Protein AF-A0A6J5UD73-F1 (afdb_monomer_lite)

Organism: Prunus armeniaca (NCBI:txid36596)

Structure (mmCIF, N/CA/C/O backbone):
data_AF-A0A6J5UD73-F1
#
_entry.id   AF-A0A6J5UD73-F1
#
loop_
_atom_site.group_PDB
_atom_site.id
_atom_site.type_symbol
_atom_site.label_atom_id
_atom_site.label_alt_id
_atom_site.label_comp_id
_atom_site.label_asym_id
_atom_site.label_entity_id
_atom_site.label_seq_id
_atom_site.pdbx_PDB_ins_code
_atom_site.Cartn_x
_atom_site.Cartn_y
_atom_site.Cartn_z
_atom_site.occupancy
_atom_site.B_iso_or_equiv
_atom_site.auth_seq_id
_atom_site.auth_comp_id
_atom_site.auth_asym_id
_atom_site.auth_atom_id
_atom_site.pdbx_PDB_model_num
ATOM 1 N N . MET A 1 1 ? -9.916 34.063 57.000 1.00 58.97 1 MET A N 1
ATOM 2 C CA . MET A 1 1 ? -10.798 34.407 55.860 1.00 58.97 1 MET A CA 1
ATOM 3 C C . MET A 1 1 ? -10.014 34.479 54.547 1.00 58.97 1 MET A C 1
ATOM 5 O O . MET A 1 1 ? -10.294 33.668 53.678 1.00 58.97 1 MET A O 1
ATOM 9 N N . ALA A 1 2 ? -8.988 35.335 54.419 1.00 66.56 2 ALA A N 1
ATOM 10 C CA . ALA A 1 2 ? -8.199 35.492 53.180 1.00 66.56 2 ALA A CA 1
ATOM 11 C C . ALA A 1 2 ? -7.538 34.197 52.655 1.00 66.56 2 ALA A C 1
ATOM 13 O O . ALA A 1 2 ? -7.578 33.938 51.458 1.00 66.56 2 ALA A O 1
ATOM 14 N N . ASN A 1 3 ? -7.020 33.343 53.547 1.00 75.56 3 ASN A N 1
ATOM 15 C CA . ASN A 1 3 ? -6.332 32.107 53.146 1.00 75.56 3 ASN A CA 1
ATOM 16 C C . ASN A 1 3 ? -7.264 31.055 52.525 1.00 75.56 3 ASN A C 1
ATOM 18 O O . ASN A 1 3 ? -6.864 30.328 51.627 1.00 75.56 3 ASN A O 1
ATOM 22 N N . ILE A 1 4 ? -8.517 30.966 52.978 1.00 85.62 4 ILE A N 1
ATOM 23 C CA . ILE A 1 4 ? -9.471 29.984 52.433 1.00 85.62 4 ILE A CA 1
ATOM 24 C C . ILE A 1 4 ? -9.872 30.387 51.013 1.00 85.62 4 ILE A C 1
ATOM 26 O O . ILE A 1 4 ? -9.942 29.541 50.127 1.00 85.62 4 ILE A O 1
ATOM 30 N N . VAL A 1 5 ? -10.068 31.689 50.785 1.00 85.62 5 VAL A N 1
ATOM 31 C CA . VAL A 1 5 ? -10.406 32.235 49.467 1.00 85.62 5 VAL A CA 1
ATOM 32 C C . VAL A 1 5 ? -9.258 32.022 48.477 1.00 85.62 5 VAL A C 1
ATOM 34 O O . VAL A 1 5 ? -9.502 31.610 47.346 1.00 85.62 5 VAL A O 1
ATOM 37 N N . THR A 1 6 ? -8.003 32.220 48.894 1.00 84.38 6 THR A N 1
ATOM 38 C CA . THR A 1 6 ? -6.843 31.973 48.024 1.00 84.38 6 THR A CA 1
ATOM 39 C C . THR A 1 6 ? -6.657 30.491 47.700 1.00 84.38 6 THR A C 1
ATOM 41 O O . THR A 1 6 ? -6.419 30.167 46.538 1.00 84.38 6 THR A O 1
ATOM 44 N N . PHE A 1 7 ? -6.836 29.582 48.666 1.00 86.25 7 PHE A N 1
ATOM 45 C CA . PHE A 1 7 ? -6.801 28.137 48.401 1.00 86.25 7 PHE A CA 1
ATOM 46 C C . PHE A 1 7 ? -7.908 27.693 47.437 1.00 86.25 7 PHE A C 1
ATOM 48 O O . PHE A 1 7 ? -7.639 26.910 46.526 1.00 86.25 7 PHE A O 1
ATOM 55 N N . LEU A 1 8 ? -9.127 28.226 47.584 1.00 88.56 8 LEU A N 1
ATOM 56 C CA . LEU A 1 8 ? -10.233 27.917 46.675 1.00 88.56 8 LEU A CA 1
ATOM 57 C C . LEU A 1 8 ? -9.943 28.416 45.252 1.00 88.56 8 LEU A C 1
ATOM 59 O O . LEU A 1 8 ? -10.136 27.675 44.291 1.00 88.56 8 LEU A O 1
ATOM 63 N N . CYS A 1 9 ? -9.419 29.638 45.113 1.00 89.12 9 CYS A N 1
ATOM 64 C CA . CYS A 1 9 ? -9.028 30.195 43.817 1.00 89.12 9 CYS A CA 1
ATOM 65 C C . CYS A 1 9 ? -7.927 29.372 43.141 1.00 89.12 9 CYS A C 1
ATOM 67 O O . CYS A 1 9 ? -8.023 29.099 41.947 1.00 89.12 9 CYS A O 1
ATOM 69 N N . LEU A 1 10 ? -6.907 28.937 43.885 1.00 87.81 10 LEU A N 1
ATOM 70 C CA . LEU A 1 10 ? -5.831 28.101 43.344 1.00 87.81 10 LEU A CA 1
ATOM 71 C C . LEU A 1 10 ? -6.333 26.714 42.924 1.00 87.81 10 LEU A C 1
ATOM 73 O O . LEU A 1 10 ? -5.883 26.193 41.908 1.00 87.81 10 LEU A O 1
ATOM 77 N N . TYR A 1 11 ? -7.289 26.137 43.657 1.00 88.88 11 TYR A N 1
ATOM 78 C CA . TYR A 1 11 ? -7.919 24.863 43.305 1.00 88.88 11 TYR A CA 1
ATOM 79 C C . TYR A 1 11 ? -8.808 24.972 42.055 1.00 88.88 11 TYR A C 1
ATOM 81 O O . TYR A 1 11 ? -8.777 24.110 41.176 1.00 88.88 11 TYR A O 1
ATOM 89 N N . ILE A 1 12 ? -9.577 26.057 41.927 1.00 86.50 12 ILE A N 1
ATOM 90 C CA . ILE A 1 12 ? -10.379 26.331 40.724 1.00 86.50 12 ILE A CA 1
ATOM 91 C C . ILE A 1 12 ? -9.458 26.597 39.523 1.00 86.50 12 ILE A C 1
ATOM 93 O O . ILE A 1 12 ? -9.699 26.092 38.428 1.00 86.50 12 ILE A O 1
ATOM 97 N N . LEU A 1 13 ? -8.356 27.325 39.715 1.00 83.44 13 LEU A N 1
ATOM 98 C CA . LEU A 1 13 ? -7.381 27.575 38.654 1.00 83.44 13 LEU A CA 1
ATOM 99 C C . LEU A 1 13 ? -6.655 26.288 38.227 1.00 83.44 13 LEU A C 1
ATOM 101 O O . LEU A 1 13 ? -6.512 26.033 37.037 1.00 83.44 13 LEU A O 1
ATOM 105 N N . SER A 1 14 ? -6.234 25.438 39.168 1.00 81.81 14 SER A N 1
ATOM 106 C CA . SER A 1 14 ? -5.565 24.174 38.833 1.00 81.81 14 SER A CA 1
ATOM 107 C C . SER A 1 14 ? -6.510 23.184 38.151 1.00 81.81 14 SER A C 1
ATOM 109 O O . SER A 1 14 ? -6.127 22.560 37.164 1.00 81.81 14 SER A O 1
ATOM 111 N N . SER A 1 15 ? -7.761 23.083 38.610 1.00 78.81 15 SER A N 1
ATOM 112 C CA . SER A 1 15 ? -8.773 22.234 37.974 1.00 78.81 15 SER A CA 1
ATOM 113 C C . SER A 1 15 ? -9.125 22.723 36.567 1.00 78.81 15 SER A C 1
ATOM 115 O O . SER A 1 15 ? -9.125 21.925 35.635 1.00 78.81 15 SER A O 1
ATOM 117 N N . THR A 1 16 ? -9.316 24.028 36.355 1.00 74.06 16 THR A N 1
ATOM 118 C CA . THR A 1 16 ? -9.560 24.583 35.008 1.00 74.06 16 THR A CA 1
ATOM 119 C C . THR A 1 16 ? -8.365 24.417 34.062 1.00 74.06 16 THR A C 1
ATOM 121 O O . THR A 1 16 ? -8.568 24.131 32.882 1.00 74.06 16 THR A O 1
ATOM 124 N N . LEU A 1 17 ? -7.124 24.497 34.560 1.00 71.12 17 LEU A N 1
ATOM 125 C CA . LEU A 1 17 ? -5.910 24.196 33.784 1.00 71.12 17 LEU A CA 1
ATOM 126 C C . LEU A 1 17 ? -5.753 22.698 33.454 1.00 71.12 17 LEU A C 1
ATOM 128 O O . LEU A 1 17 ? -5.114 22.355 32.460 1.00 71.12 17 LEU A O 1
ATOM 132 N N . LEU A 1 18 ? -6.332 21.800 34.258 1.00 64.19 18 LEU A N 1
ATOM 133 C CA . LEU A 1 18 ? -6.379 20.359 33.975 1.00 64.19 18 LEU A CA 1
ATOM 134 C C . LEU A 1 18 ? -7.491 20.003 32.971 1.00 64.19 18 LEU A C 1
ATOM 136 O O . LEU A 1 18 ? -7.307 19.100 32.156 1.00 64.19 18 LEU A O 1
ATOM 140 N N . LEU A 1 19 ? -8.612 20.734 32.982 1.00 60.12 19 LEU A N 1
ATOM 141 C CA . LEU A 1 19 ? -9.729 20.567 32.041 1.00 60.12 19 LEU A CA 1
ATOM 142 C C . LEU A 1 19 ? -9.468 21.169 30.647 1.00 60.12 19 LEU A C 1
ATOM 144 O O . LEU A 1 19 ? -10.093 20.745 29.678 1.00 60.12 19 LEU A O 1
ATOM 148 N N . SER A 1 20 ? -8.535 22.116 30.503 1.00 56.47 20 SER A N 1
ATOM 149 C CA . SER A 1 20 ? -8.236 22.777 29.221 1.00 56.47 20 SER A CA 1
ATOM 150 C C . SER A 1 20 ? -7.402 21.942 28.241 1.00 56.47 20 SER A C 1
ATOM 152 O O . SER A 1 20 ? -7.105 22.400 27.138 1.00 56.47 20 SER A O 1
ATOM 154 N N . ARG A 1 21 ? -7.095 20.677 28.556 1.00 54.19 21 ARG A N 1
ATOM 155 C CA . ARG A 1 21 ? -6.569 19.717 27.570 1.00 54.19 21 ARG A CA 1
ATOM 156 C C . ARG A 1 21 ? -7.681 19.076 26.741 1.00 54.19 21 ARG A C 1
ATOM 158 O O . ARG A 1 21 ? -7.684 17.869 26.520 1.00 54.19 21 ARG A O 1
ATOM 165 N N . ILE A 1 22 ? -8.598 19.888 26.222 1.00 57.94 22 ILE A N 1
ATOM 166 C CA . ILE A 1 22 ? -9.359 19.488 25.043 1.00 57.94 22 ILE A CA 1
ATOM 167 C C . ILE A 1 22 ? -8.372 19.630 23.891 1.00 57.94 22 ILE A C 1
ATOM 169 O O . ILE A 1 22 ? -8.164 20.716 23.353 1.00 57.94 22 ILE A O 1
ATOM 173 N N . THR A 1 23 ? -7.691 18.538 23.548 1.00 59.28 23 THR A N 1
ATOM 174 C CA . THR A 1 23 ? -7.099 18.456 22.218 1.00 59.28 23 THR A CA 1
ATOM 175 C C . THR A 1 23 ? -8.258 18.681 21.258 1.00 59.28 23 THR A C 1
ATOM 177 O O . THR A 1 23 ? -9.198 17.890 21.215 1.00 59.28 23 THR A O 1
ATOM 180 N N . MET A 1 24 ? -8.250 19.803 20.536 1.00 56.00 24 MET A N 1
ATOM 181 C CA . MET A 1 24 ? -9.040 19.894 19.319 1.00 56.00 24 MET A CA 1
ATOM 182 C C . MET A 1 24 ? -8.474 18.811 18.412 1.00 56.00 24 MET A C 1
ATOM 184 O O . MET A 1 24 ? -7.485 19.021 17.711 1.00 56.00 24 MET A O 1
ATOM 188 N N . ALA A 1 25 ? -9.043 17.612 18.496 1.00 61.44 25 ALA A N 1
ATOM 189 C CA . ALA A 1 25 ? -8.897 16.628 17.457 1.00 61.44 25 ALA A CA 1
ATOM 190 C C . ALA A 1 25 ? -9.492 17.302 16.225 1.00 61.44 25 ALA A C 1
ATOM 192 O O . ALA A 1 25 ? -10.710 17.379 16.072 1.00 61.44 25 ALA A O 1
ATOM 193 N N . ASN A 1 26 ? -8.630 17.888 15.393 1.00 61.50 26 ASN A N 1
ATOM 194 C CA . ASN A 1 26 ? -9.027 18.253 14.049 1.00 61.50 26 ASN A CA 1
ATOM 195 C C . ASN A 1 26 ? -9.670 16.988 13.467 1.00 61.50 26 ASN A C 1
ATOM 197 O O . ASN A 1 26 ? -9.000 15.953 13.456 1.00 61.50 26 ASN A O 1
ATOM 201 N N . PRO A 1 27 ? -10.926 17.019 12.991 1.00 69.25 27 PRO A N 1
ATOM 202 C CA . PRO A 1 27 ? -11.600 15.841 12.436 1.00 69.25 27 PRO A CA 1
ATOM 203 C C . PRO A 1 27 ? -10.996 15.403 11.087 1.00 69.25 27 PRO A C 1
ATOM 205 O O . PRO A 1 27 ? -11.640 14.726 10.291 1.00 69.25 27 PRO A O 1
ATOM 208 N N . GLY A 1 28 ? -9.767 15.836 10.798 1.00 80.31 28 GLY A N 1
ATOM 209 C CA . GLY A 1 28 ? -9.036 15.530 9.590 1.00 80.31 28 GLY A CA 1
ATOM 210 C C . GLY A 1 28 ? -8.504 14.104 9.596 1.00 80.31 28 GLY A C 1
ATOM 211 O O . GLY A 1 28 ? -8.246 13.494 10.634 1.00 80.31 28 GLY A O 1
ATOM 212 N N . LEU A 1 29 ? -8.304 13.585 8.393 1.00 84.56 29 LEU A N 1
ATOM 213 C CA . LEU A 1 29 ? -7.680 12.294 8.180 1.00 84.56 29 LEU A CA 1
ATOM 214 C C . LEU A 1 29 ? -6.179 12.398 8.475 1.00 84.56 29 LEU A C 1
ATOM 216 O O . LEU A 1 29 ? -5.462 13.144 7.814 1.00 84.56 29 LEU A O 1
ATOM 220 N N . SER A 1 30 ? -5.708 11.629 9.455 1.00 90.00 30 SER A N 1
ATOM 221 C CA . SER A 1 30 ? -4.281 11.428 9.722 1.00 90.00 30 SER A CA 1
ATOM 222 C C . SER A 1 30 ? -3.915 9.992 9.379 1.00 90.00 30 SER A C 1
ATOM 224 O O . SER A 1 30 ? -4.564 9.059 9.847 1.00 90.00 30 SER A O 1
ATOM 226 N N . ILE A 1 31 ? -2.887 9.814 8.553 1.00 90.81 31 ILE A N 1
ATOM 227 C CA . ILE A 1 31 ? -2.406 8.502 8.114 1.00 90.81 31 ILE A CA 1
ATOM 228 C C . ILE A 1 31 ? -0.955 8.357 8.556 1.00 90.81 31 ILE A C 1
ATOM 230 O O . ILE A 1 31 ? -0.135 9.243 8.320 1.00 90.81 31 ILE A O 1
ATOM 234 N N . GLN A 1 32 ? -0.636 7.232 9.192 1.00 93.69 32 GLN A N 1
ATOM 235 C CA . GLN A 1 32 ? 0.736 6.906 9.551 1.00 93.69 32 GLN A CA 1
ATOM 236 C C . GLN A 1 32 ? 1.514 6.467 8.308 1.00 93.69 32 GLN A C 1
ATOM 238 O O . GLN A 1 32 ? 1.111 5.536 7.610 1.00 93.69 32 GLN A O 1
ATOM 243 N N . LEU A 1 33 ? 2.658 7.109 8.072 1.00 94.38 33 LEU A N 1
ATOM 244 C CA . LEU A 1 33 ? 3.642 6.646 7.101 1.00 94.38 33 LEU A CA 1
ATOM 245 C C . LEU A 1 33 ? 4.514 5.567 7.747 1.00 94.38 33 LEU A C 1
ATOM 247 O O . LEU A 1 33 ? 5.181 5.810 8.753 1.00 94.38 33 LEU A O 1
ATOM 251 N N . ILE A 1 34 ? 4.508 4.376 7.161 1.00 95.19 34 ILE A N 1
ATOM 252 C CA . ILE A 1 34 ? 5.250 3.205 7.624 1.00 95.19 34 ILE A CA 1
ATOM 253 C C . ILE A 1 34 ? 6.453 3.029 6.707 1.00 95.19 34 ILE A C 1
ATOM 255 O O . ILE A 1 34 ? 6.304 2.759 5.515 1.00 95.19 34 ILE A O 1
ATOM 259 N N . HIS A 1 35 ? 7.654 3.187 7.257 1.00 92.94 35 HIS A N 1
ATOM 260 C CA . HIS A 1 35 ? 8.884 2.958 6.505 1.00 92.94 35 HIS A CA 1
ATOM 261 C C . HIS A 1 35 ? 9.013 1.469 6.130 1.00 92.94 35 HIS A C 1
ATOM 263 O O . HIS A 1 35 ? 8.709 0.599 6.945 1.00 92.94 35 HIS A O 1
ATOM 269 N N . CYS A 1 36 ? 9.495 1.150 4.927 1.00 89.44 36 CYS A N 1
ATOM 270 C CA . CYS A 1 36 ? 9.576 -0.229 4.419 1.00 89.44 36 CYS A CA 1
ATOM 271 C C . CYS A 1 36 ? 10.484 -1.156 5.255 1.00 89.44 36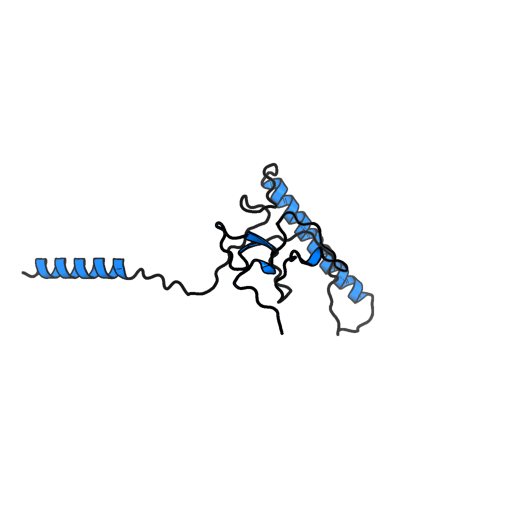 CYS A C 1
ATOM 273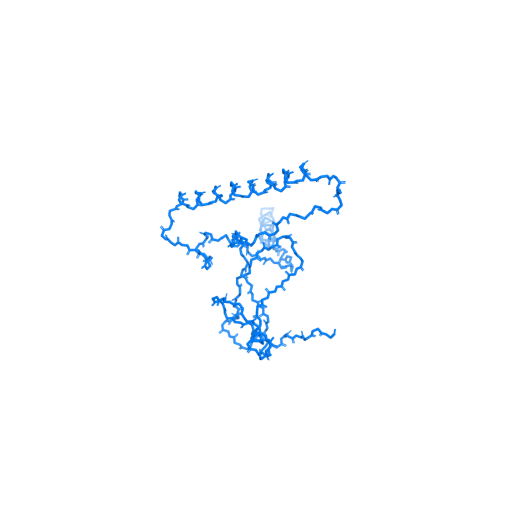 O O . CYS A 1 36 ? 10.281 -2.367 5.293 1.00 89.44 36 CYS A O 1
ATOM 275 N N . ASP A 1 37 ? 11.461 -0.580 5.960 1.00 90.75 37 ASP A N 1
ATOM 276 C CA . ASP A 1 37 ? 12.330 -1.283 6.913 1.00 90.75 37 ASP A CA 1
ATOM 277 C C . ASP A 1 37 ? 11.803 -1.304 8.362 1.00 90.75 37 ASP A C 1
ATOM 279 O O . ASP A 1 37 ? 12.502 -1.810 9.240 1.00 90.75 37 ASP A O 1
ATOM 283 N N . SER A 1 38 ? 10.605 -0.780 8.633 1.00 92.88 38 SER A N 1
ATOM 284 C CA . SER A 1 38 ? 9.982 -0.816 9.965 1.00 92.88 38 SER A CA 1
ATOM 285 C C . SER A 1 38 ? 9.369 -2.190 10.260 1.00 92.88 38 SER A C 1
ATOM 287 O O . SER A 1 38 ? 8.833 -2.789 9.327 1.00 92.88 38 SER A O 1
ATOM 289 N N . PRO A 1 39 ? 9.378 -2.693 11.511 1.00 93.94 39 PRO A N 1
ATOM 290 C CA . PRO A 1 39 ? 8.734 -3.963 11.879 1.00 93.94 39 PRO A CA 1
ATOM 291 C C . PRO A 1 39 ? 7.249 -4.073 11.497 1.00 93.94 39 PRO A C 1
ATOM 293 O O . PRO A 1 39 ? 6.755 -5.168 11.250 1.00 93.94 39 PRO A O 1
ATOM 296 N N . GLU A 1 40 ? 6.544 -2.946 11.420 1.00 93.19 40 GLU A N 1
ATOM 297 C CA . GLU A 1 40 ? 5.134 -2.846 11.035 1.00 93.19 40 GLU A CA 1
ATOM 298 C C . GLU A 1 40 ? 4.916 -2.988 9.518 1.00 93.19 40 GLU A C 1
ATOM 300 O O . GLU A 1 40 ? 3.784 -3.150 9.064 1.00 93.19 40 GLU A O 1
ATOM 305 N N . SER A 1 41 ? 5.980 -2.920 8.711 1.00 91.06 41 SER A N 1
ATOM 306 C CA . SER A 1 41 ? 5.888 -3.051 7.258 1.00 91.06 41 SER A CA 1
ATOM 307 C C . SER A 1 41 ? 5.774 -4.518 6.828 1.00 91.06 41 SER A C 1
ATOM 309 O O . SER A 1 41 ? 6.561 -5.357 7.276 1.00 91.06 41 SER A O 1
ATOM 311 N N . PRO A 1 42 ? 4.918 -4.852 5.841 1.00 89.00 42 PRO A N 1
ATOM 312 C CA . PRO A 1 42 ? 4.907 -6.184 5.228 1.00 89.00 42 PRO A CA 1
ATOM 313 C C . PRO A 1 42 ? 6.189 -6.498 4.431 1.00 89.00 42 PRO A C 1
ATOM 315 O O . PRO A 1 42 ? 6.368 -7.630 3.966 1.00 89.00 42 PRO A O 1
ATOM 318 N N . LEU A 1 43 ? 7.061 -5.503 4.232 1.00 88.19 43 LEU A N 1
ATOM 319 C CA . LEU A 1 43 ? 8.353 -5.621 3.556 1.00 88.19 43 LEU A CA 1
ATOM 320 C C . LEU A 1 43 ? 9.525 -5.788 4.536 1.00 88.19 43 LEU A C 1
ATOM 322 O O . LEU A 1 43 ? 10.666 -5.947 4.090 1.00 88.19 43 LEU A O 1
ATOM 326 N N . TYR A 1 44 ? 9.254 -5.794 5.846 1.00 91.25 44 TYR A N 1
ATOM 327 C CA . TYR A 1 44 ? 10.272 -5.923 6.878 1.00 91.25 44 TYR A CA 1
ATOM 328 C C . TYR A 1 44 ? 11.066 -7.225 6.743 1.00 91.25 44 TYR A C 1
ATOM 330 O O . TYR A 1 44 ? 10.509 -8.321 6.676 1.00 91.25 44 TYR A O 1
ATOM 338 N N . GLN A 1 45 ? 12.394 -7.109 6.749 1.00 91.81 45 GLN A N 1
ATOM 339 C CA . GLN A 1 45 ? 13.301 -8.255 6.716 1.00 91.81 45 GLN A CA 1
ATOM 340 C C . GLN A 1 45 ? 14.053 -8.368 8.046 1.00 91.81 45 GLN A C 1
ATOM 342 O O . GLN A 1 45 ? 15.067 -7.691 8.210 1.00 91.81 45 GLN A O 1
ATOM 347 N N . PRO A 1 46 ? 13.613 -9.214 8.996 1.00 94.00 46 PRO A N 1
ATOM 348 C CA . PRO A 1 46 ? 14.200 -9.272 10.341 1.00 94.00 46 PRO A CA 1
ATOM 349 C C . PRO A 1 46 ? 15.684 -9.662 10.341 1.00 94.00 46 PRO A C 1
ATOM 351 O O . PRO A 1 46 ? 16.428 -9.264 11.228 1.00 94.00 46 PRO A O 1
ATOM 354 N N . ASN A 1 47 ? 16.136 -10.379 9.309 1.00 95.56 47 ASN A N 1
ATOM 355 C CA . ASN A 1 47 ? 17.515 -10.853 9.188 1.00 95.56 47 ASN A CA 1
ATOM 356 C C . ASN A 1 47 ? 18.520 -9.750 8.793 1.00 95.56 47 ASN A C 1
ATOM 358 O O . ASN A 1 47 ? 19.724 -10.004 8.760 1.00 95.56 47 ASN A O 1
ATOM 362 N N . LEU A 1 48 ? 18.059 -8.540 8.452 1.00 93.12 48 LEU A N 1
ATOM 363 C CA . LEU A 1 48 ? 18.939 -7.438 8.063 1.00 93.12 48 LEU A CA 1
ATOM 364 C C . LEU A 1 48 ? 19.361 -6.593 9.265 1.00 93.12 48 LEU A C 1
ATOM 366 O O . LEU A 1 48 ? 18.525 -6.008 9.960 1.00 93.12 48 LEU A O 1
ATOM 370 N N . THR A 1 49 ? 20.677 -6.451 9.429 1.00 95.12 49 THR A N 1
ATOM 371 C CA . THR A 1 49 ? 21.281 -5.498 10.365 1.00 95.12 49 THR A CA 1
ATOM 372 C C . THR A 1 49 ? 21.004 -4.058 9.931 1.00 95.12 49 THR A C 1
ATOM 374 O O . THR A 1 49 ? 20.765 -3.779 8.752 1.00 95.12 49 THR A O 1
ATOM 377 N N . GLN A 1 50 ? 21.103 -3.115 10.870 1.00 93.19 50 GLN A N 1
ATOM 378 C CA . GLN A 1 50 ? 20.950 -1.693 10.556 1.00 93.19 50 GLN A CA 1
ATOM 379 C C . GLN A 1 50 ? 21.959 -1.221 9.497 1.00 93.19 50 GLN A C 1
ATOM 381 O O . GLN A 1 50 ? 21.600 -0.457 8.607 1.00 93.19 50 GLN A O 1
ATOM 386 N N . SER A 1 51 ? 23.200 -1.718 9.547 1.00 95.75 51 SER A N 1
ATOM 387 C CA . SER A 1 51 ? 24.233 -1.384 8.558 1.00 95.75 51 SER A CA 1
ATOM 388 C C . SER A 1 51 ? 23.833 -1.818 7.143 1.00 95.75 51 SER A C 1
ATOM 390 O O . SER A 1 51 ? 23.912 -1.020 6.210 1.00 95.75 51 SER A O 1
ATOM 392 N N . HIS A 1 52 ? 23.309 -3.040 6.982 1.00 94.12 52 HIS A N 1
ATOM 393 C CA . HIS A 1 52 ? 22.831 -3.521 5.681 1.00 94.12 52 HIS A CA 1
ATOM 394 C C . HIS A 1 52 ? 21.651 -2.694 5.153 1.00 94.12 52 HIS A C 1
ATOM 396 O O . HIS A 1 52 ? 21.596 -2.394 3.960 1.00 94.12 52 HIS A O 1
ATOM 402 N N . ARG A 1 53 ? 20.729 -2.274 6.030 1.00 90.69 53 ARG A N 1
ATOM 403 C CA . ARG A 1 53 ? 19.605 -1.395 5.657 1.00 90.69 53 ARG A CA 1
ATOM 404 C C . ARG A 1 53 ? 20.095 -0.029 5.188 1.00 90.69 53 ARG A C 1
ATOM 406 O O . ARG A 1 53 ? 19.726 0.418 4.105 1.00 90.69 53 ARG A O 1
ATOM 413 N N . THR A 1 54 ? 21.010 0.587 5.934 1.00 92.06 54 THR A N 1
ATOM 414 C CA . THR A 1 54 ? 21.642 1.853 5.538 1.00 92.06 54 THR A CA 1
ATOM 415 C C . THR A 1 54 ? 22.376 1.717 4.205 1.00 92.06 54 THR A C 1
ATOM 417 O O . THR A 1 54 ? 22.217 2.561 3.326 1.00 92.06 54 THR A O 1
ATOM 420 N N . GLN A 1 55 ? 23.135 0.636 4.003 1.00 92.75 55 GLN A N 1
ATOM 421 C CA . GLN A 1 55 ? 23.836 0.386 2.744 1.00 92.75 55 GLN A CA 1
ATOM 422 C C . GLN A 1 55 ? 22.862 0.272 1.565 1.00 92.75 55 GLN A C 1
ATOM 424 O O . GLN A 1 55 ? 23.109 0.863 0.513 1.00 92.75 55 GLN A O 1
ATOM 429 N N . LYS A 1 56 ? 21.734 -0.427 1.742 1.00 87.81 56 LYS A N 1
ATOM 430 C CA . LYS A 1 56 ? 20.668 -0.514 0.735 1.00 87.81 56 LYS A CA 1
ATOM 431 C C . LYS A 1 56 ? 20.124 0.874 0.375 1.00 87.81 56 LYS A C 1
ATOM 433 O O . LYS A 1 56 ? 20.039 1.189 -0.808 1.00 87.81 56 LYS A O 1
ATOM 438 N N . LEU A 1 57 ? 19.828 1.722 1.363 1.00 87.62 57 LEU A N 1
ATOM 439 C CA . LEU A 1 57 ? 19.356 3.097 1.130 1.00 87.62 57 LEU A CA 1
ATOM 440 C C . LEU A 1 57 ? 20.400 3.962 0.404 1.00 87.62 57 LEU A C 1
ATOM 442 O O . LEU A 1 57 ? 20.055 4.706 -0.513 1.00 87.62 57 LEU A O 1
ATOM 446 N N . VAL A 1 58 ? 21.686 3.827 0.743 1.00 91.00 58 VAL A N 1
ATOM 447 C CA . VAL A 1 58 ? 22.781 4.515 0.034 1.00 91.00 58 VAL A CA 1
ATOM 448 C C . VAL A 1 58 ? 22.849 4.078 -1.430 1.00 91.00 58 VAL A C 1
ATOM 450 O O . VAL A 1 58 ? 23.018 4.917 -2.316 1.00 91.00 58 VAL A O 1
ATOM 453 N N . LEU A 1 59 ? 22.716 2.779 -1.708 1.00 88.25 59 LEU A N 1
ATOM 454 C CA . LEU A 1 59 ? 22.705 2.260 -3.078 1.00 88.25 59 LEU A CA 1
ATOM 455 C C . LEU A 1 59 ? 21.496 2.774 -3.870 1.00 88.25 59 LEU A C 1
ATOM 457 O O . LEU A 1 59 ? 21.665 3.179 -5.020 1.00 88.25 59 LEU A O 1
ATOM 461 N N . LEU A 1 60 ? 20.313 2.827 -3.251 1.00 83.62 60 LEU A N 1
ATOM 462 C CA . LEU A 1 60 ? 19.109 3.409 -3.853 1.00 83.62 60 LEU A CA 1
ATOM 463 C C . LEU A 1 60 ? 19.313 4.889 -4.198 1.00 83.62 60 LEU A C 1
ATOM 465 O O . LEU A 1 60 ? 19.071 5.294 -5.334 1.00 83.62 60 LEU A O 1
ATOM 469 N N . SER A 1 61 ? 19.853 5.676 -3.264 1.00 85.50 61 SER A N 1
ATOM 470 C CA . SER A 1 61 ? 20.156 7.095 -3.484 1.00 85.50 61 SER A CA 1
ATOM 471 C C . SER A 1 61 ? 21.154 7.305 -4.631 1.00 85.50 61 SER A C 1
ATOM 473 O O . SER A 1 61 ? 20.935 8.143 -5.508 1.00 85.50 61 SER A O 1
ATOM 475 N N . LYS A 1 62 ? 22.218 6.491 -4.700 1.00 86.69 62 LYS A N 1
ATOM 476 C CA . LYS A 1 62 ? 23.172 6.516 -5.821 1.00 86.69 62 LYS A CA 1
ATOM 477 C C . LYS A 1 62 ? 22.497 6.182 -7.152 1.00 86.69 62 LYS A C 1
ATOM 479 O O . LYS A 1 62 ? 22.741 6.869 -8.141 1.00 86.69 62 LYS A O 1
ATOM 484 N N . ALA A 1 63 ? 21.641 5.161 -7.181 1.00 83.12 63 ALA A N 1
ATOM 485 C CA . ALA A 1 63 ? 20.907 4.776 -8.383 1.00 83.12 63 ALA A CA 1
ATOM 486 C C . ALA A 1 63 ? 19.957 5.891 -8.857 1.00 83.12 63 ALA A C 1
ATOM 488 O O . ALA A 1 63 ? 19.885 6.156 -10.058 1.00 83.12 63 ALA A O 1
ATOM 489 N N . HIS A 1 64 ? 19.274 6.580 -7.937 1.00 79.38 64 HIS A N 1
ATOM 490 C CA . HIS A 1 64 ? 18.453 7.759 -8.248 1.00 79.38 64 HIS A CA 1
ATOM 491 C C . HIS A 1 64 ? 19.281 8.893 -8.845 1.00 79.38 64 HIS A C 1
ATOM 493 O O . HIS A 1 64 ? 18.930 9.406 -9.907 1.00 79.38 64 HIS A O 1
ATOM 499 N N . ALA A 1 65 ? 20.408 9.238 -8.220 1.00 84.06 65 ALA A N 1
ATOM 500 C CA . ALA A 1 65 ? 21.295 10.285 -8.718 1.00 84.06 65 ALA A CA 1
ATOM 501 C C . ALA A 1 65 ? 21.805 9.973 -10.135 1.00 84.06 65 ALA A C 1
ATOM 503 O O . ALA A 1 65 ? 21.756 10.835 -11.009 1.00 84.06 65 ALA A O 1
ATOM 504 N N . MET A 1 66 ? 22.224 8.729 -10.394 1.00 80.94 66 MET A N 1
ATOM 505 C CA . MET A 1 66 ? 22.688 8.295 -11.719 1.00 80.94 66 MET A CA 1
ATOM 506 C C . MET A 1 66 ? 21.597 8.355 -12.797 1.00 80.94 66 MET A C 1
ATOM 508 O O . MET A 1 66 ? 21.885 8.640 -13.957 1.00 80.94 66 MET A O 1
ATOM 512 N N . ARG A 1 67 ? 20.336 8.079 -12.447 1.00 74.06 67 ARG A N 1
ATOM 513 C CA . ARG A 1 67 ? 19.213 8.204 -13.391 1.00 74.06 67 ARG A CA 1
ATOM 514 C C . ARG A 1 67 ? 18.949 9.654 -13.741 1.00 74.06 67 ARG A C 1
ATOM 516 O O . ARG A 1 67 ? 18.848 9.978 -14.919 1.00 74.06 67 ARG A O 1
ATOM 523 N N . LEU A 1 68 ? 18.916 10.519 -12.731 1.00 74.19 68 LEU A N 1
ATOM 524 C CA . LEU A 1 68 ? 18.729 11.947 -12.939 1.00 74.19 68 LEU A CA 1
ATOM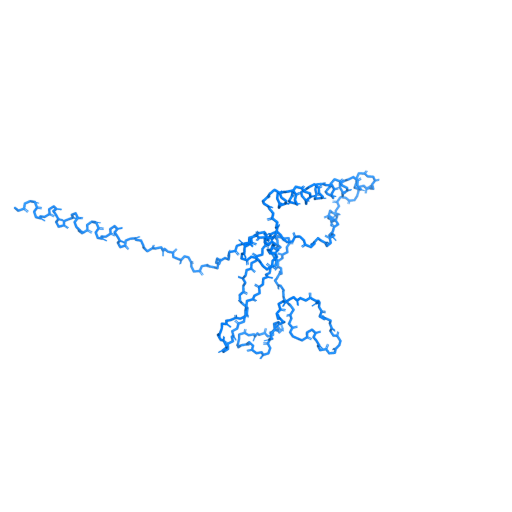 525 C C . LEU A 1 68 ? 19.843 12.523 -13.823 1.00 74.19 68 LEU A C 1
ATOM 527 O O . LEU A 1 68 ? 19.558 13.251 -14.770 1.00 74.19 68 LEU A O 1
ATOM 531 N N . THR A 1 69 ? 21.105 12.160 -13.579 1.00 75.25 69 THR A N 1
ATOM 532 C CA . THR A 1 69 ? 22.220 12.626 -14.419 1.00 75.25 69 THR A CA 1
ATOM 533 C C . THR A 1 69 ? 22.149 12.078 -15.842 1.00 75.25 69 THR A C 1
ATOM 535 O O . THR A 1 69 ? 22.428 12.821 -16.782 1.00 75.25 69 THR A O 1
ATOM 538 N N . LYS A 1 70 ? 21.735 10.819 -16.039 1.00 69.69 70 LYS A N 1
ATOM 539 C CA . LYS A 1 70 ? 21.526 10.242 -17.376 1.00 69.69 70 LYS A CA 1
ATOM 540 C C . LYS A 1 70 ? 20.417 10.959 -18.146 1.00 69.69 70 LYS A C 1
ATOM 542 O O . LYS A 1 70 ? 20.613 11.272 -19.320 1.00 69.69 70 LYS A O 1
ATOM 547 N N . ASP A 1 71 ? 19.290 11.238 -17.499 1.00 64.19 71 ASP A N 1
ATOM 548 C CA . ASP A 1 71 ? 18.171 11.958 -18.112 1.00 64.19 71 ASP A CA 1
ATOM 549 C C . ASP A 1 71 ? 18.589 13.388 -18.503 1.00 64.19 71 ASP A C 1
ATOM 551 O O . ASP A 1 71 ? 18.257 13.863 -19.591 1.00 64.19 71 ASP A O 1
ATOM 555 N N . LEU A 1 72 ? 19.411 14.047 -17.677 1.00 65.00 72 LEU A N 1
ATOM 556 C CA . LEU A 1 72 ? 20.004 15.348 -17.999 1.00 65.00 72 LEU A CA 1
ATOM 557 C C . LEU A 1 72 ? 21.006 15.271 -19.164 1.00 65.00 72 LEU A C 1
ATOM 559 O O . LEU A 1 72 ? 20.976 16.118 -20.057 1.00 65.00 72 LEU A O 1
ATOM 563 N N . HIS A 1 73 ? 21.872 14.256 -19.202 1.00 61.97 73 HIS A N 1
ATOM 564 C CA . HIS A 1 73 ? 22.882 14.109 -20.255 1.00 61.97 73 HIS A CA 1
ATOM 565 C C . HIS A 1 73 ? 22.266 13.739 -21.614 1.00 61.97 73 HIS A C 1
ATOM 567 O O . HIS A 1 73 ? 22.647 14.301 -22.639 1.00 61.97 73 HIS A O 1
ATOM 573 N N . SER A 1 74 ? 21.245 12.872 -21.629 1.00 58.00 74 SER A N 1
ATOM 574 C CA . SER A 1 74 ? 20.473 12.555 -22.841 1.00 58.00 74 SER A CA 1
ATOM 575 C C . SER A 1 74 ? 19.827 13.796 -23.464 1.00 58.00 74 SER A C 1
ATOM 577 O O . SER A 1 74 ? 19.621 13.832 -24.676 1.00 58.00 74 SER A O 1
ATOM 579 N N . LYS A 1 75 ? 19.499 14.804 -22.650 1.00 55.19 75 LYS A N 1
ATOM 580 C CA . LYS A 1 75 ? 18.913 16.075 -23.087 1.00 55.19 75 LYS A CA 1
ATOM 581 C C . LYS A 1 75 ? 19.958 17.059 -23.627 1.00 55.19 75 LYS A C 1
ATOM 583 O O . LYS A 1 75 ? 19.627 17.877 -24.474 1.00 55.19 75 LYS A O 1
ATOM 588 N N . TYR A 1 76 ? 21.207 16.980 -23.162 1.00 56.84 76 TYR A N 1
ATOM 589 C CA . TYR A 1 76 ? 22.307 17.806 -23.675 1.00 56.84 76 TYR A CA 1
ATOM 590 C C . TYR A 1 76 ? 22.734 17.390 -25.094 1.00 56.84 76 TYR A C 1
ATOM 592 O O . TYR A 1 76 ? 23.070 18.243 -25.907 1.00 56.84 76 TYR A O 1
ATOM 600 N N . ILE A 1 77 ? 22.681 16.089 -25.408 1.00 58.00 77 ILE A N 1
ATOM 601 C CA . ILE A 1 77 ? 23.083 15.547 -26.719 1.00 58.00 77 ILE A CA 1
ATOM 602 C C . ILE A 1 77 ? 21.969 15.711 -27.779 1.00 58.00 77 ILE A C 1
ATOM 604 O O . ILE A 1 77 ? 22.266 15.908 -28.955 1.00 58.00 77 ILE A O 1
ATOM 608 N N . ASN A 1 78 ? 20.689 15.666 -27.381 1.00 56.22 78 ASN A N 1
ATOM 609 C CA . ASN A 1 78 ? 19.548 15.721 -28.302 1.00 56.22 78 ASN A CA 1
ATOM 610 C C . ASN A 1 78 ? 18.845 17.089 -28.249 1.00 56.22 78 ASN A C 1
ATOM 612 O O . ASN A 1 78 ? 18.094 17.378 -27.324 1.00 56.22 78 ASN A O 1
ATOM 616 N N . ASN A 1 79 ? 19.126 17.894 -29.275 1.00 50.25 79 ASN A N 1
ATOM 617 C CA . ASN A 1 79 ? 18.572 19.194 -29.674 1.00 50.25 79 ASN A CA 1
ATOM 618 C C . ASN A 1 79 ? 17.296 19.711 -28.956 1.00 50.25 79 ASN A C 1
ATOM 620 O O . ASN A 1 79 ? 16.296 19.017 -28.765 1.00 50.25 79 ASN A O 1
ATOM 624 N N . SER A 1 80 ? 17.326 21.004 -28.640 1.00 52.88 80 SER A N 1
ATOM 625 C CA . SER A 1 80 ? 16.396 21.778 -27.815 1.00 52.88 80 SER A CA 1
ATOM 626 C C . SER A 1 80 ? 14.946 21.823 -28.312 1.00 52.88 80 SER A C 1
ATOM 628 O O . SER A 1 80 ? 14.538 22.778 -28.964 1.00 52.88 80 SER A O 1
ATOM 630 N N . ASN A 1 81 ? 14.126 20.871 -27.870 1.00 53.62 81 ASN A N 1
ATOM 631 C CA . ASN A 1 81 ? 12.681 21.061 -27.715 1.00 53.62 81 ASN A CA 1
ATOM 632 C C . ASN A 1 81 ? 12.344 20.985 -26.220 1.00 53.62 81 ASN A C 1
ATOM 634 O O . ASN A 1 81 ? 12.024 19.931 -25.675 1.00 53.62 81 ASN A O 1
ATOM 638 N N . ALA A 1 82 ? 12.466 22.123 -25.533 1.00 53.28 82 ALA A N 1
ATOM 639 C CA . ALA A 1 82 ? 12.362 22.258 -24.077 1.00 53.28 82 ALA A CA 1
ATOM 640 C C . ALA A 1 82 ? 10.974 21.936 -23.475 1.00 53.28 82 ALA A C 1
ATOM 642 O O . ALA A 1 82 ? 10.824 21.982 -22.257 1.00 53.28 82 ALA A O 1
ATOM 643 N N . ASN A 1 83 ? 9.980 21.570 -24.291 1.00 52.91 83 ASN A N 1
ATOM 644 C CA . ASN A 1 83 ? 8.576 21.499 -23.875 1.00 52.91 83 ASN A CA 1
ATOM 645 C C . ASN A 1 83 ? 8.097 20.133 -23.368 1.00 52.91 83 ASN A C 1
ATOM 647 O O . ASN A 1 83 ? 6.925 19.995 -23.036 1.00 52.91 83 ASN A O 1
ATOM 651 N N . VAL A 1 84 ? 8.959 19.118 -23.264 1.00 54.59 84 VAL A N 1
ATOM 652 C CA . VAL A 1 84 ? 8.567 17.835 -22.659 1.00 54.59 84 VAL A CA 1
ATOM 653 C C . VAL A 1 84 ? 9.708 17.289 -21.805 1.00 54.59 84 VAL A C 1
ATOM 655 O O . VAL A 1 84 ? 10.426 16.373 -22.196 1.00 54.59 84 VAL A O 1
ATOM 658 N N . VAL A 1 85 ? 9.886 17.848 -20.607 1.00 52.28 85 VAL A N 1
ATOM 659 C CA . VAL A 1 85 ? 10.649 17.163 -19.555 1.00 52.28 85 VAL A CA 1
ATOM 660 C C . VAL A 1 85 ? 9.763 16.043 -19.019 1.00 52.28 85 VAL A C 1
ATOM 662 O O . VAL A 1 85 ? 8.927 16.264 -18.152 1.00 52.28 85 VAL A O 1
ATOM 665 N N . ARG A 1 86 ? 9.911 14.837 -19.568 1.00 53.78 86 ARG A N 1
ATOM 666 C CA . ARG A 1 86 ? 9.377 13.618 -18.956 1.00 53.78 86 ARG A CA 1
ATOM 667 C C . ARG A 1 86 ? 10.557 12.774 -18.510 1.00 53.78 86 ARG A C 1
ATOM 669 O O . ARG A 1 86 ? 11.258 12.219 -19.350 1.00 53.78 86 ARG A O 1
ATOM 676 N N . ALA A 1 87 ? 10.785 12.728 -17.198 1.00 53.16 87 ALA A N 1
ATOM 677 C CA . ALA A 1 87 ? 11.709 11.766 -16.613 1.00 53.16 87 ALA A CA 1
ATOM 678 C C . ALA A 1 87 ? 11.294 10.363 -17.064 1.00 53.1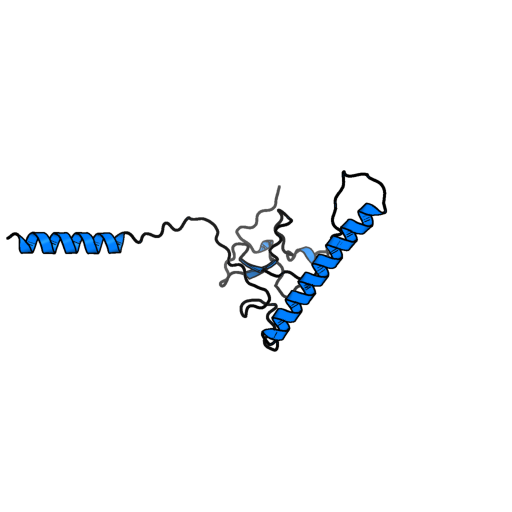6 87 ALA A C 1
ATOM 680 O O . ALA A 1 87 ? 10.095 10.063 -17.147 1.00 53.16 87 ALA A O 1
ATOM 681 N N . LYS A 1 88 ? 12.265 9.507 -17.386 1.00 50.31 88 LYS A N 1
ATOM 682 C CA . LYS A 1 88 ? 11.945 8.124 -17.724 1.00 50.31 88 LYS A CA 1
ATOM 683 C C . LYS A 1 88 ? 11.380 7.461 -16.468 1.00 50.31 88 LYS A C 1
ATOM 685 O O . LYS A 1 88 ? 12.115 7.216 -15.515 1.00 50.31 88 LYS A O 1
ATOM 690 N N . ILE A 1 89 ? 10.083 7.156 -16.476 1.00 52.50 89 ILE A N 1
ATOM 691 C CA . ILE A 1 89 ? 9.452 6.364 -15.418 1.00 52.50 89 ILE A CA 1
ATOM 692 C C . ILE A 1 89 ? 9.924 4.925 -15.612 1.00 52.50 89 ILE A C 1
ATOM 694 O O . ILE A 1 89 ? 9.423 4.190 -16.459 1.00 52.50 89 ILE A O 1
ATOM 698 N N . ASP A 1 90 ? 10.965 4.555 -14.878 1.00 49.81 90 ASP A N 1
ATOM 699 C CA . ASP A 1 90 ? 11.409 3.176 -14.751 1.00 49.81 90 ASP A CA 1
ATOM 700 C C . ASP A 1 90 ? 10.786 2.601 -13.480 1.00 49.81 90 ASP A C 1
ATOM 702 O O . ASP A 1 90 ? 10.918 3.204 -12.413 1.00 49.81 90 ASP A O 1
ATOM 706 N N . TYR A 1 91 ? 10.088 1.468 -13.601 1.00 46.56 91 TYR A N 1
ATOM 707 C CA . TYR A 1 91 ? 9.440 0.793 -12.478 1.00 46.56 91 TYR A CA 1
ATOM 708 C C . TYR A 1 91 ? 10.502 0.421 -11.442 1.00 46.56 91 TYR A C 1
ATOM 710 O O . TYR A 1 91 ? 11.242 -0.551 -11.600 1.00 46.56 91 TYR A O 1
ATOM 718 N N . GLN A 1 92 ? 10.600 1.218 -10.383 1.00 52.12 92 GLN A N 1
ATOM 719 C CA . GLN A 1 92 ? 11.332 0.825 -9.196 1.00 52.12 92 GLN A CA 1
ATOM 720 C C . GLN A 1 92 ? 10.359 0.208 -8.224 1.00 52.12 92 GLN A C 1
ATOM 722 O O . GLN A 1 92 ? 9.334 0.785 -7.878 1.00 52.12 92 GLN A O 1
ATOM 727 N N . LYS A 1 93 ? 10.741 -0.963 -7.737 1.00 56.72 93 LYS A N 1
ATOM 728 C CA . LYS A 1 93 ? 10.030 -1.717 -6.709 1.00 56.72 93 LYS A CA 1
ATOM 729 C C . LYS A 1 93 ? 10.109 -1.047 -5.324 1.00 56.72 93 LYS A C 1
ATOM 731 O O . LYS A 1 93 ? 9.802 -1.674 -4.317 1.00 56.72 93 LYS A O 1
ATOM 736 N N . ASP A 1 94 ? 10.574 0.197 -5.259 1.00 63.75 94 ASP A N 1
ATOM 737 C CA . ASP A 1 94 ? 11.180 0.778 -4.068 1.00 63.75 94 ASP A CA 1
ATOM 738 C C . ASP A 1 94 ? 10.297 1.882 -3.489 1.00 63.75 94 ASP A C 1
ATOM 740 O O . ASP A 1 94 ? 10.697 3.038 -3.360 1.00 63.75 94 ASP A O 1
ATOM 744 N N . SER A 1 95 ? 9.077 1.505 -3.118 1.00 73.31 95 SER A N 1
ATOM 745 C CA . SER A 1 95 ? 8.283 2.298 -2.189 1.00 73.31 95 SER A CA 1
ATOM 746 C C . SER A 1 95 ? 8.990 2.331 -0.833 1.00 73.31 95 SER A C 1
ATOM 748 O O . SER A 1 95 ? 9.228 1.296 -0.202 1.00 73.31 95 SER A O 1
ATOM 750 N N . ILE A 1 96 ? 9.407 3.526 -0.412 1.00 86.75 96 ILE A N 1
ATOM 751 C CA . ILE A 1 96 ? 10.106 3.737 0.866 1.00 86.75 96 ILE A CA 1
ATOM 752 C C . ILE A 1 96 ? 9.097 3.840 2.011 1.00 86.75 96 ILE A C 1
ATOM 754 O O . ILE A 1 96 ? 9.356 3.353 3.112 1.00 86.75 96 ILE A O 1
ATOM 758 N N . TYR A 1 97 ? 7.939 4.444 1.741 1.00 90.88 97 TYR A N 1
ATOM 759 C CA . TYR A 1 97 ? 6.873 4.641 2.711 1.00 90.88 97 TYR A CA 1
ATOM 760 C C . TYR A 1 97 ? 5.566 4.059 2.198 1.00 90.88 97 TYR A C 1
ATOM 762 O O . TYR A 1 97 ? 5.136 4.330 1.078 1.00 90.88 97 TYR A O 1
ATOM 770 N N . MET A 1 98 ? 4.914 3.306 3.074 1.00 92.62 98 MET A N 1
ATOM 771 C CA . MET A 1 98 ? 3.599 2.736 2.842 1.00 92.62 98 MET A CA 1
ATOM 772 C C . MET A 1 98 ? 2.596 3.331 3.826 1.00 92.62 98 MET A C 1
ATOM 774 O O . MET A 1 98 ? 2.953 3.743 4.930 1.00 92.62 98 MET A O 1
ATOM 778 N N . ALA A 1 99 ? 1.328 3.327 3.450 1.00 94.06 99 ALA A N 1
ATOM 779 C CA . ALA A 1 99 ? 0.212 3.661 4.315 1.00 94.06 99 ALA A CA 1
ATOM 780 C C . ALA A 1 99 ? -0.659 2.422 4.516 1.00 94.06 99 ALA A C 1
ATOM 782 O O . ALA A 1 99 ? -1.075 1.788 3.545 1.00 94.06 99 ALA A O 1
ATOM 783 N N . GLN A 1 100 ? -0.970 2.092 5.769 1.00 94.31 100 GLN A N 1
ATOM 784 C CA . GLN A 1 100 ? -1.992 1.094 6.059 1.00 94.31 100 GLN A CA 1
ATOM 785 C C . GLN A 1 100 ? -3.362 1.772 6.098 1.00 94.31 100 GLN A C 1
ATOM 787 O O . GLN A 1 100 ? -3.604 2.650 6.924 1.00 94.31 100 GLN A O 1
ATOM 792 N N . VAL A 1 101 ? -4.271 1.355 5.220 1.00 93.31 101 VAL A N 1
ATOM 793 C CA . VAL A 1 101 ? -5.626 1.910 5.123 1.00 93.31 101 VAL A CA 1
ATOM 794 C C . VAL A 1 101 ? -6.667 0.802 5.082 1.00 93.31 101 VAL A C 1
ATOM 796 O O . VAL A 1 101 ? -6.419 -0.279 4.555 1.00 93.31 101 VAL A O 1
ATOM 799 N N . SER A 1 102 ? -7.855 1.072 5.614 1.00 92.62 102 SER A N 1
ATOM 800 C CA . SER A 1 102 ? -9.025 0.215 5.408 1.00 92.62 102 SER A CA 1
ATOM 801 C C . SER A 1 102 ? -9.985 0.904 4.449 1.00 92.62 102 SER A C 1
ATOM 803 O O . SER A 1 102 ? -10.307 2.074 4.634 1.00 92.62 102 SER A O 1
ATOM 805 N N . ILE A 1 103 ? -10.416 0.186 3.413 1.00 92.62 103 ILE A N 1
ATOM 806 C CA . ILE A 1 103 ? -11.274 0.718 2.347 1.00 92.62 103 ILE A CA 1
ATOM 807 C C . ILE A 1 103 ? -12.574 -0.078 2.336 1.00 92.62 103 ILE A C 1
ATOM 809 O O . ILE A 1 103 ? -12.534 -1.307 2.365 1.00 92.62 103 ILE A O 1
ATOM 813 N N . GLY A 1 104 ? -13.708 0.622 2.260 1.00 93.19 104 GLY A N 1
ATOM 814 C CA . GLY A 1 104 ? -15.046 0.032 2.249 1.00 93.19 104 GLY A CA 1
ATOM 815 C C . GLY A 1 104 ? -15.645 -0.182 3.640 1.00 93.19 104 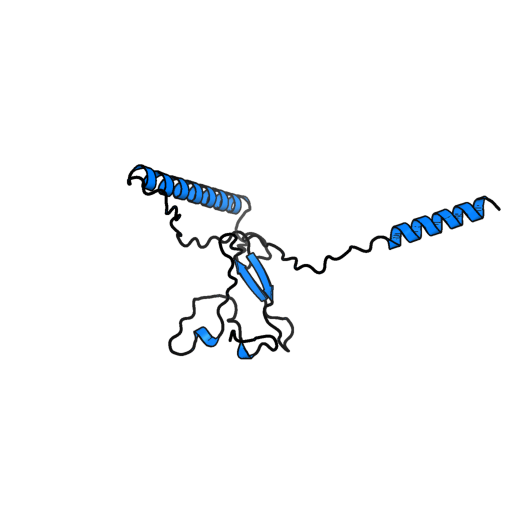GLY A C 1
ATOM 816 O O . GLY A 1 104 ? -14.993 -0.019 4.672 1.00 93.19 104 GLY A O 1
ATOM 817 N N . THR A 1 105 ? -16.925 -0.545 3.665 1.00 93.69 105 THR A N 1
ATOM 818 C CA . THR A 1 105 ? -17.683 -0.812 4.892 1.00 93.69 105 THR A CA 1
ATOM 819 C C . THR A 1 105 ? -18.239 -2.219 4.814 1.00 93.69 105 THR A C 1
ATOM 821 O O . THR A 1 105 ? -19.056 -2.517 3.948 1.00 93.69 105 THR A O 1
ATOM 824 N N . PHE A 1 106 ? -17.814 -3.084 5.729 1.00 92.94 106 PHE A N 1
ATOM 825 C CA . PHE A 1 106 ? -18.204 -4.489 5.740 1.00 92.94 106 PHE A CA 1
ATOM 826 C C . PHE A 1 106 ? -18.859 -4.853 7.066 1.00 92.94 106 PHE A C 1
ATOM 828 O O . PHE A 1 106 ? -18.571 -4.254 8.097 1.00 92.94 106 PHE A O 1
ATOM 835 N N . ARG A 1 107 ? -19.706 -5.887 7.053 1.00 90.31 107 ARG A N 1
ATOM 836 C CA . ARG A 1 107 ? -20.299 -6.449 8.281 1.00 90.31 107 ARG A CA 1
ATOM 837 C C . ARG A 1 107 ? -19.315 -7.281 9.109 1.00 90.31 107 ARG A C 1
ATOM 839 O O . ARG A 1 107 ? -19.651 -7.695 10.211 1.00 90.31 107 ARG A O 1
ATOM 846 N N . ARG A 1 108 ? -18.128 -7.565 8.565 1.00 82.62 108 ARG A N 1
ATOM 847 C CA . ARG A 1 108 ? -17.090 -8.358 9.228 1.00 82.62 108 ARG A CA 1
ATOM 848 C C . ARG A 1 108 ? -16.151 -7.488 10.054 1.00 82.62 108 ARG A C 1
ATOM 850 O O . ARG A 1 108 ? -15.812 -6.379 9.647 1.00 82.62 108 ARG A O 1
ATOM 857 N N . THR A 1 109 ? -15.666 -8.065 11.147 1.00 84.69 109 THR A N 1
ATOM 858 C CA . THR A 1 109 ? -14.689 -7.453 12.049 1.00 84.69 109 THR A CA 1
ATOM 859 C C . THR A 1 109 ? -13.522 -8.429 12.229 1.00 84.69 109 THR A C 1
ATOM 861 O O . THR A 1 109 ? -13.779 -9.590 12.550 1.00 84.69 109 THR A O 1
ATOM 864 N N . PRO A 1 110 ? -12.257 -8.010 12.029 1.00 86.38 110 PRO A N 1
ATOM 865 C CA . PRO A 1 110 ? -11.802 -6.653 11.706 1.00 86.38 110 PRO A CA 1
ATOM 866 C C . PRO A 1 110 ? -12.012 -6.249 10.225 1.00 86.38 110 PRO A C 1
ATOM 868 O O . PRO A 1 110 ? -12.201 -7.120 9.368 1.00 86.38 110 PRO A O 1
ATOM 871 N N . PRO A 1 111 ? -11.961 -4.936 9.908 1.00 88.00 111 PRO A N 1
ATOM 872 C CA . PRO A 1 111 ? -11.959 -4.433 8.532 1.00 88.00 111 PRO A CA 1
ATOM 873 C C . PRO A 1 111 ? -10.790 -4.974 7.700 1.00 88.00 111 PRO A C 1
ATOM 875 O O . PRO A 1 111 ? -9.752 -5.371 8.231 1.00 88.00 111 PRO A O 1
ATOM 878 N N . ILE A 1 112 ? -10.932 -4.944 6.372 1.00 90.94 112 ILE A N 1
ATOM 879 C CA . ILE A 1 112 ? -9.830 -5.297 5.467 1.00 90.94 112 ILE A CA 1
ATOM 880 C C . ILE A 1 112 ? -8.829 -4.153 5.429 1.00 90.94 112 ILE A C 1
ATOM 882 O O . ILE A 1 112 ? -9.188 -3.046 5.038 1.00 90.94 112 ILE A O 1
ATOM 886 N N . SER A 1 113 ? -7.577 -4.444 5.771 1.00 91.56 113 SER A N 1
ATOM 887 C CA . SER A 1 113 ? -6.472 -3.497 5.647 1.00 91.56 113 SER A CA 1
ATOM 888 C C . SER A 1 113 ? -5.635 -3.750 4.394 1.00 91.56 113 SER A C 1
ATOM 890 O O . SER A 1 113 ? -5.290 -4.891 4.079 1.00 91.56 113 SER A O 1
ATOM 892 N N . TYR A 1 114 ? -5.256 -2.660 3.738 1.00 93.31 114 TYR A N 1
ATOM 893 C CA . TYR A 1 114 ? -4.390 -2.595 2.568 1.00 93.31 114 TYR A CA 1
ATOM 894 C C . TYR A 1 114 ? -3.141 -1.779 2.904 1.00 93.31 114 TYR A C 1
ATOM 896 O O . TYR A 1 114 ? -3.233 -0.800 3.637 1.00 93.31 114 TYR A O 1
ATOM 904 N N . PHE A 1 115 ? -1.984 -2.187 2.388 1.00 92.81 115 PHE A N 1
ATOM 905 C CA . PHE A 1 115 ? -0.737 -1.439 2.479 1.00 92.81 115 PHE A CA 1
ATOM 906 C C . PHE A 1 115 ? -0.520 -0.814 1.109 1.00 92.81 115 PHE A C 1
ATOM 908 O O . PHE A 1 115 ? -0.249 -1.522 0.142 1.00 92.81 115 PHE A O 1
ATOM 915 N N . LEU A 1 116 ? -0.708 0.497 1.025 1.00 91.75 116 LEU A N 1
ATOM 916 C CA . LEU A 1 116 ? -0.573 1.251 -0.213 1.00 91.75 116 LEU A CA 1
ATOM 917 C C . LEU A 1 116 ? 0.772 1.955 -0.244 1.00 91.75 116 LEU A C 1
ATOM 919 O O . LEU A 1 116 ? 1.211 2.492 0.772 1.00 91.75 116 LEU A O 1
ATOM 923 N N . ASP A 1 117 ? 1.390 1.986 -1.414 1.00 90.31 117 ASP A N 1
ATOM 924 C CA . ASP A 1 117 ? 2.563 2.816 -1.651 1.00 90.31 117 ASP A CA 1
ATOM 925 C C . ASP A 1 117 ? 2.154 4.288 -1.693 1.00 90.31 117 ASP A C 1
ATOM 927 O O . ASP A 1 117 ? 1.144 4.650 -2.301 1.00 90.31 117 ASP A O 1
ATOM 931 N N . VAL A 1 118 ? 2.927 5.142 -1.023 1.00 90.38 118 VAL A N 1
ATOM 932 C CA . VAL A 1 118 ? 2.648 6.580 -0.981 1.00 90.38 118 VAL A CA 1
ATOM 933 C C . VAL A 1 118 ? 3.383 7.261 -2.128 1.00 90.38 118 VAL A C 1
ATOM 935 O O . VAL A 1 118 ? 4.565 7.586 -2.027 1.00 90.38 118 VAL A O 1
ATOM 938 N N . ASP A 1 119 ? 2.664 7.466 -3.228 1.00 87.12 119 ASP A N 1
ATOM 939 C CA . ASP A 1 119 ? 3.149 8.171 -4.412 1.00 87.12 119 ASP A CA 1
ATOM 940 C C . ASP A 1 119 ? 2.791 9.662 -4.342 1.00 87.12 119 ASP A C 1
ATOM 942 O O . ASP A 1 119 ? 1.632 10.049 -4.469 1.00 87.12 119 ASP A O 1
ATOM 946 N N . THR A 1 120 ? 3.794 10.519 -4.149 1.00 85.75 120 THR A N 1
ATOM 947 C CA . THR A 1 120 ? 3.618 11.981 -4.164 1.00 85.75 120 THR A CA 1
ATOM 948 C C . THR A 1 120 ? 3.551 12.564 -5.578 1.00 85.75 120 THR A C 1
ATOM 950 O O . THR A 1 120 ? 3.291 13.757 -5.735 1.00 85.75 120 THR A O 1
ATOM 953 N N . GLY A 1 121 ? 3.803 11.750 -6.607 1.00 84.06 121 GLY A N 1
ATOM 954 C CA . GLY A 1 121 ? 3.821 12.142 -8.013 1.00 84.06 121 GLY A CA 1
ATOM 955 C C . GLY A 1 121 ? 2.484 11.988 -8.738 1.00 84.06 121 GLY A C 1
ATOM 956 O O . GLY A 1 121 ? 2.391 12.390 -9.900 1.00 84.06 121 GLY A O 1
ATOM 957 N N . SER A 1 122 ? 1.449 11.439 -8.095 1.00 85.19 122 SER A N 1
ATOM 958 C CA . SER A 1 122 ? 0.126 11.261 -8.699 1.00 85.19 122 SER A CA 1
ATOM 959 C C . SER A 1 122 ? -1.024 11.642 -7.762 1.00 85.19 122 SER A C 1
ATOM 961 O O . SER A 1 122 ? -0.869 11.763 -6.551 1.00 85.19 122 SER A O 1
ATOM 963 N N . GLY A 1 123 ? -2.196 11.890 -8.356 1.00 88.62 123 GLY A N 1
ATOM 964 C CA . GLY A 1 123 ? -3.432 12.237 -7.642 1.00 88.62 123 GLY A CA 1
ATOM 965 C C . GLY A 1 123 ? -4.442 11.092 -7.564 1.00 88.62 123 GLY A C 1
ATOM 966 O O . GLY A 1 123 ? -5.614 11.342 -7.291 1.00 88.62 123 GLY A O 1
ATOM 967 N N . ILE A 1 124 ? -4.027 9.859 -7.872 1.00 90.75 124 ILE A N 1
ATOM 968 C CA . ILE A 1 124 ? -4.912 8.692 -7.915 1.00 90.75 124 ILE A CA 1
ATOM 969 C C . ILE A 1 124 ? -4.603 7.732 -6.769 1.00 90.75 124 ILE A C 1
ATOM 971 O O . ILE A 1 124 ? -3.450 7.500 -6.423 1.00 90.75 124 ILE A O 1
ATOM 975 N N . ILE A 1 125 ? -5.651 7.128 -6.217 1.00 90.62 125 ILE A N 1
ATOM 976 C CA . ILE A 1 125 ? -5.553 6.000 -5.290 1.00 90.62 125 ILE A CA 1
ATOM 977 C C . ILE A 1 125 ? -6.176 4.810 -6.002 1.00 90.62 125 ILE A C 1
ATOM 979 O O . ILE A 1 125 ? -7.284 4.917 -6.529 1.00 90.62 125 ILE A O 1
ATOM 983 N N . TRP A 1 126 ? -5.485 3.676 -6.024 1.00 92.38 126 TRP A N 1
ATOM 984 C CA . TRP A 1 126 ? -6.005 2.474 -6.658 1.00 92.38 126 TRP A CA 1
ATOM 985 C C . TRP A 1 126 ? -5.590 1.218 -5.893 1.00 92.38 126 TRP A C 1
ATOM 987 O O . TRP A 1 126 ? -4.532 1.157 -5.271 1.00 92.38 126 TRP A O 1
ATOM 997 N N . ILE A 1 127 ? -6.461 0.215 -5.951 1.00 93.50 127 ILE A N 1
ATOM 998 C CA . ILE A 1 127 ? -6.239 -1.158 -5.491 1.00 93.50 127 ILE A CA 1
ATOM 999 C C . ILE A 1 127 ? -6.858 -2.100 -6.521 1.00 93.50 127 ILE A C 1
ATOM 1001 O O . ILE A 1 127 ? -7.717 -1.688 -7.301 1.00 93.50 127 ILE A O 1
ATOM 1005 N N . GLN A 1 128 ? -6.462 -3.371 -6.519 1.00 93.81 128 GLN A N 1
ATOM 1006 C CA . GLN A 1 128 ? -7.128 -4.361 -7.360 1.00 93.81 128 GLN A CA 1
ATOM 1007 C C . GLN A 1 128 ? -8.419 -4.857 -6.710 1.00 93.81 128 GLN A C 1
ATOM 1009 O O . GLN A 1 128 ? -8.413 -5.336 -5.571 1.00 93.81 128 GLN A O 1
ATOM 1014 N N . CYS A 1 129 ? -9.512 -4.789 -7.461 1.00 93.69 129 CYS A N 1
ATOM 1015 C CA . CYS A 1 129 ? -10.794 -5.356 -7.064 1.00 93.69 129 CYS A CA 1
ATOM 1016 C C . CYS A 1 129 ? -10.916 -6.817 -7.528 1.00 93.69 129 CYS A C 1
ATOM 1018 O O . CYS A 1 129 ? -10.203 -7.254 -8.434 1.00 93.69 129 CYS A O 1
ATOM 1020 N N . GLN A 1 130 ? -11.802 -7.596 -6.906 1.00 94.88 130 GLN A N 1
ATOM 1021 C CA . GLN A 1 130 ? -12.016 -9.012 -7.240 1.00 94.88 130 GLN A CA 1
ATOM 1022 C C . GLN A 1 130 ? -12.403 -9.236 -8.707 1.00 94.88 130 GLN A C 1
ATOM 1024 O O . GLN A 1 130 ? -12.047 -10.262 -9.288 1.00 94.88 130 GLN A O 1
ATOM 1029 N N . GLU A 1 131 ? -13.061 -8.255 -9.317 1.00 92.75 131 GLU A N 1
ATOM 1030 C CA . GLU A 1 131 ? -13.504 -8.241 -10.708 1.00 92.75 131 GLU A CA 1
ATOM 1031 C C . GLU A 1 131 ? -12.337 -8.323 -11.700 1.00 92.75 131 GLU A C 1
ATOM 1033 O O . GLU A 1 131 ? -12.558 -8.692 -12.849 1.00 92.75 131 GLU A O 1
ATOM 1038 N N . CYS A 1 132 ? -11.082 -8.088 -11.279 1.00 95.12 132 CYS A N 1
ATOM 1039 C CA . CYS A 1 132 ? -9.918 -8.350 -12.136 1.00 95.12 132 CYS A CA 1
ATOM 1040 C C . CYS A 1 132 ? -9.819 -9.821 -12.580 1.00 95.12 132 CYS A C 1
ATOM 1042 O O . CYS A 1 132 ? -9.111 -10.123 -13.539 1.00 95.12 132 CYS A O 1
ATOM 1044 N N . ARG A 1 133 ? -10.510 -10.740 -11.884 1.00 94.50 133 ARG A N 1
ATOM 1045 C CA . ARG A 1 133 ? -10.592 -12.169 -12.226 1.00 94.50 133 ARG A CA 1
ATOM 1046 C C . ARG A 1 133 ? -11.652 -12.481 -13.280 1.00 94.50 133 ARG A C 1
ATOM 1048 O O . ARG A 1 133 ? -11.705 -13.615 -13.751 1.00 94.50 133 ARG A O 1
ATOM 1055 N N . ASN A 1 134 ? -12.514 -11.524 -13.614 1.00 94.31 134 ASN A N 1
ATOM 1056 C CA . ASN A 1 134 ? -13.580 -11.735 -14.583 1.00 94.31 134 ASN A CA 1
ATOM 1057 C C . ASN A 1 134 ? -12.995 -11.915 -15.998 1.00 94.31 134 ASN A C 1
ATOM 1059 O O . ASN A 1 134 ? -11.913 -11.395 -16.291 1.00 94.31 134 ASN A O 1
ATOM 1063 N N . PRO A 1 135 ? -13.699 -12.623 -16.901 1.00 95.62 135 PRO A N 1
ATOM 1064 C CA . PRO A 1 135 ? -13.259 -12.786 -18.283 1.00 95.62 135 PRO A CA 1
ATOM 1065 C C . PRO A 1 135 ? -12.955 -11.437 -18.949 1.00 95.62 135 PRO A C 1
ATOM 1067 O O . PRO A 1 135 ? -13.758 -10.512 -18.872 1.00 95.62 135 PRO A O 1
ATOM 1070 N N . GLY A 1 136 ? -11.794 -1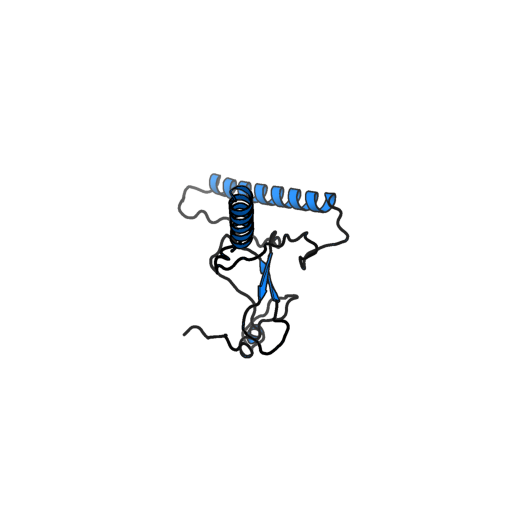1.329 -19.599 1.00 94.69 136 GLY A N 1
ATOM 1071 C CA . GLY A 1 136 ? -11.341 -10.093 -20.252 1.00 94.69 136 GLY A CA 1
ATOM 1072 C C . GLY A 1 136 ? -10.537 -9.138 -19.361 1.00 94.69 136 GLY A C 1
ATOM 1073 O O . GLY A 1 136 ? -10.031 -8.138 -19.864 1.00 94.69 136 GLY A O 1
ATOM 1074 N N . HIS A 1 137 ? -10.362 -9.450 -18.074 1.00 94.12 137 HIS A N 1
ATOM 1075 C CA . HIS A 1 137 ? -9.530 -8.679 -17.147 1.00 94.12 137 HIS A CA 1
ATOM 1076 C C . HIS A 1 137 ? -8.236 -9.422 -16.769 1.00 94.12 137 HIS A C 1
ATOM 1078 O O . HIS A 1 137 ? -8.051 -10.600 -17.083 1.00 94.12 137 HIS A O 1
ATOM 1084 N N . HIS A 1 138 ? -7.312 -8.715 -16.110 1.00 93.44 138 HIS A N 1
ATOM 1085 C CA . HIS A 1 138 ? -6.047 -9.266 -15.626 1.00 93.44 138 HIS A CA 1
ATOM 1086 C C . HIS A 1 138 ? -5.791 -8.840 -14.180 1.00 93.44 138 HIS A C 1
ATOM 1088 O O . HIS A 1 138 ? -5.866 -7.652 -13.865 1.00 93.44 138 HIS A O 1
ATOM 1094 N N . CYS A 1 139 ? -5.445 -9.802 -13.321 1.00 94.31 139 CYS A N 1
ATOM 1095 C CA . CYS A 1 139 ? -4.974 -9.524 -11.970 1.00 94.31 139 CYS A CA 1
ATOM 1096 C C . CYS A 1 139 ? -3.446 -9.566 -11.910 1.00 94.31 139 CYS A C 1
ATOM 1098 O O . CYS A 1 139 ? -2.824 -10.566 -12.273 1.00 94.31 139 CYS A O 1
ATOM 1100 N N . PHE A 1 140 ? -2.852 -8.529 -11.336 1.00 91.25 140 PHE A N 1
ATOM 1101 C CA . PHE A 1 140 ? -1.463 -8.529 -10.911 1.00 91.25 140 PHE A CA 1
ATOM 1102 C C . PHE A 1 140 ? -1.287 -9.370 -9.647 1.00 91.25 140 PHE A C 1
ATOM 1104 O O . PHE A 1 140 ? -2.158 -9.429 -8.772 1.00 91.25 140 PHE A O 1
ATOM 1111 N N . TYR A 1 141 ? -0.121 -9.998 -9.524 1.00 89.56 141 TYR A N 1
ATOM 1112 C CA . TYR A 1 141 ? 0.241 -10.713 -8.310 1.00 89.56 141 TYR A CA 1
ATOM 1113 C C . TYR A 1 141 ? 0.344 -9.747 -7.122 1.00 89.56 141 TYR A C 1
ATOM 1115 O O . TYR A 1 141 ? 1.111 -8.786 -7.154 1.00 89.56 141 TYR A O 1
ATOM 1123 N N . GLN A 1 142 ? -0.389 -10.041 -6.049 1.00 87.12 142 GLN A N 1
ATOM 1124 C CA . GLN A 1 142 ? -0.313 -9.316 -4.785 1.00 87.12 142 GLN A CA 1
ATOM 1125 C C . GLN A 1 142 ? -0.491 -10.276 -3.607 1.00 87.12 142 GLN A C 1
ATOM 1127 O O . GLN A 1 142 ? -1.202 -11.273 -3.707 1.00 87.12 142 GLN A O 1
ATOM 1132 N N . ARG A 1 143 ? 0.156 -9.970 -2.475 1.00 84.69 143 ARG A N 1
ATOM 1133 C CA . ARG A 1 143 ? -0.012 -10.741 -1.228 1.00 84.69 143 ARG A CA 1
ATOM 1134 C C . ARG A 1 143 ? -1.333 -10.434 -0.526 1.00 84.69 143 ARG A C 1
ATOM 1136 O O . ARG A 1 143 ? -1.888 -11.295 0.145 1.00 84.69 143 ARG A O 1
ATOM 1143 N N . GLN A 1 144 ? -1.801 -9.195 -0.642 1.00 88.50 144 GLN A N 1
ATOM 1144 C CA . GLN A 1 144 ? -3.027 -8.743 0.007 1.00 88.50 144 GLN A CA 1
ATOM 1145 C C . GLN A 1 144 ? -4.257 -9.262 -0.744 1.00 88.50 144 GLN A C 1
ATOM 1147 O O . GLN A 1 144 ? -4.187 -9.455 -1.961 1.00 88.50 144 GLN A O 1
ATOM 1152 N N . PRO A 1 145 ? -5.388 -9.493 -0.058 1.00 92.38 145 PRO A N 1
ATOM 1153 C CA . PRO A 1 145 ? -6.615 -9.898 -0.732 1.00 92.38 145 PRO A CA 1
ATOM 1154 C C . PRO A 1 145 ? -7.049 -8.843 -1.757 1.00 92.38 145 PRO A C 1
ATOM 1156 O O . PRO A 1 145 ? -6.743 -7.664 -1.612 1.00 92.38 145 PRO A O 1
ATOM 1159 N N . LEU A 1 146 ? -7.758 -9.269 -2.800 1.00 94.94 146 LEU A N 1
ATOM 1160 C CA . LEU A 1 146 ? -8.424 -8.344 -3.718 1.00 94.94 146 LEU A CA 1
ATOM 1161 C C . LEU A 1 146 ? -9.606 -7.682 -3.007 1.00 94.94 146 LEU A C 1
ATOM 1163 O O . LEU A 1 146 ? -10.264 -8.327 -2.186 1.00 94.94 146 LEU A O 1
ATOM 1167 N N . PHE A 1 147 ? -9.898 -6.430 -3.349 1.00 95.31 147 PHE A N 1
ATOM 1168 C CA . PHE A 1 147 ? -11.029 -5.710 -2.777 1.00 95.31 147 PHE A CA 1
ATOM 1169 C C . PHE A 1 147 ? -12.367 -6.289 -3.265 1.00 95.31 147 PHE A C 1
ATOM 1171 O O . PHE A 1 147 ? -12.613 -6.297 -4.473 1.00 95.31 147 PHE A O 1
ATOM 1178 N N . PRO A 1 148 ? -13.236 -6.775 -2.359 1.00 94.88 148 PRO A N 1
ATOM 1179 C CA . PRO A 1 148 ? -14.534 -7.327 -2.727 1.00 94.88 148 PRO A CA 1
ATOM 1180 C C . PRO A 1 148 ? -15.562 -6.199 -2.866 1.00 94.88 148 PRO A C 1
ATOM 1182 O O . PRO A 1 148 ? -16.273 -5.874 -1.913 1.00 94.88 148 PRO A O 1
ATOM 1185 N N . SER A 1 149 ? -15.616 -5.562 -4.040 1.00 92.50 149 SER A N 1
ATOM 1186 C CA . SER A 1 149 ? -16.418 -4.345 -4.228 1.00 92.50 149 SER A CA 1
ATOM 1187 C C . SER A 1 149 ? -17.911 -4.574 -3.963 1.00 92.50 149 SER A C 1
ATOM 1189 O O . SER A 1 149 ? -18.533 -3.799 -3.237 1.00 92.50 149 SER A O 1
ATOM 1191 N N . LEU A 1 150 ? -18.439 -5.712 -4.425 1.00 91.38 150 LEU A N 1
ATOM 1192 C CA . LEU A 1 150 ? -19.837 -6.124 -4.261 1.00 91.38 150 LEU A CA 1
ATOM 1193 C C . LEU A 1 150 ? -20.234 -6.431 -2.807 1.00 91.38 150 LEU A C 1
ATOM 1195 O O . LEU A 1 150 ? -21.419 -6.431 -2.483 1.00 91.38 150 LEU A O 1
ATOM 1199 N N . GLU A 1 151 ? -19.269 -6.687 -1.920 1.00 93.00 151 GLU A N 1
ATOM 1200 C CA . GLU A 1 151 ? -19.527 -6.952 -0.498 1.00 93.00 151 GLU A CA 1
ATOM 1201 C C . GLU A 1 151 ? -19.485 -5.677 0.364 1.00 93.00 151 GLU A C 1
ATOM 1203 O O . GLU A 1 151 ? -19.866 -5.705 1.538 1.00 93.00 151 GLU A O 1
ATOM 1208 N N . SER A 1 152 ? -19.000 -4.557 -0.182 1.00 93.81 152 SER A N 1
ATOM 1209 C CA . SER A 1 152 ? -18.866 -3.301 0.556 1.00 93.81 152 SER A CA 1
ATOM 1210 C C . SER A 1 152 ? -20.173 -2.509 0.536 1.00 93.81 152 SER A C 1
ATOM 1212 O O . SER A 1 152 ? -20.620 -2.037 -0.505 1.00 93.81 152 SER A O 1
ATOM 1214 N N . LEU A 1 153 ? -20.740 -2.256 1.716 1.00 94.62 153 LEU A N 1
ATOM 1215 C CA . LEU A 1 153 ? -21.982 -1.492 1.904 1.00 94.62 153 LEU A CA 1
ATOM 1216 C C . LEU A 1 153 ? -21.857 -0.010 1.518 1.00 94.62 153 LEU A C 1
ATOM 1218 O O . LEU A 1 153 ? -22.863 0.666 1.323 1.00 94.62 153 LEU A O 1
ATOM 1222 N N . SER A 1 154 ? -20.630 0.508 1.454 1.00 94.69 154 SER A N 1
ATOM 1223 C CA . SER A 1 154 ? -20.329 1.892 1.071 1.00 94.69 154 SER A CA 1
ATOM 1224 C C . SER A 1 154 ? -19.778 2.022 -0.347 1.00 94.69 154 SER A C 1
ATOM 1226 O O . SER A 1 154 ? -19.469 3.135 -0.774 1.00 94.69 154 SER A O 1
ATOM 1228 N N . TYR A 1 155 ? -19.653 0.913 -1.087 1.00 93.69 155 TYR A N 1
ATOM 1229 C CA . TYR A 1 155 ? -19.232 0.972 -2.481 1.00 93.69 155 TYR A CA 1
ATOM 1230 C C . TYR A 1 155 ? -20.326 1.611 -3.344 1.00 93.69 155 TYR A C 1
ATOM 1232 O O . TYR A 1 155 ? -21.511 1.311 -3.205 1.00 93.69 155 TYR A O 1
ATOM 1240 N N . LYS A 1 156 ? -19.910 2.511 -4.236 1.00 92.75 156 LYS A N 1
ATOM 1241 C CA . LYS A 1 156 ? -20.760 3.142 -5.244 1.00 92.75 156 LYS A CA 1
ATOM 1242 C C . LYS A 1 156 ? -20.013 3.132 -6.567 1.00 92.75 156 LYS A C 1
ATOM 1244 O O . LYS A 1 156 ? -18.841 3.501 -6.613 1.00 92.75 156 LYS A O 1
ATOM 1249 N N . THR A 1 157 ? -20.692 2.731 -7.632 1.00 88.00 157 THR A N 1
ATOM 1250 C CA . THR A 1 157 ? -20.170 2.859 -8.993 1.00 88.00 157 THR A CA 1
ATOM 1251 C C . THR A 1 157 ? -20.116 4.335 -9.380 1.00 88.00 157 THR A C 1
ATOM 1253 O O . THR A 1 157 ? -21.039 5.087 -9.057 1.00 88.00 157 THR A O 1
ATOM 1256 N N . CYS A 1 158 ? -19.066 4.755 -10.086 1.00 74.06 158 CYS A N 1
ATOM 1257 C CA . CYS A 1 158 ? -19.102 6.037 -10.785 1.00 74.06 158 CYS A CA 1
ATOM 1258 C C . CYS A 1 158 ? -20.112 5.924 -11.934 1.00 74.06 158 CYS A C 1
ATOM 1260 O O . CYS A 1 158 ? -20.010 4.994 -12.735 1.00 74.06 158 CYS A O 1
ATOM 1262 N N . LEU A 1 159 ? -21.097 6.823 -11.951 1.00 50.16 159 LEU A N 1
ATOM 1263 C CA . LEU A 1 159 ? -22.031 7.009 -13.064 1.00 50.16 159 LEU A CA 1
ATOM 1264 C C . LEU A 1 159 ? -21.397 7.891 -14.141 1.00 50.16 159 LEU A C 1
ATOM 1266 O O . LEU A 1 159 ? -20.650 8.820 -13.753 1.00 50.16 159 LEU A O 1
#

Foldseek 3Di:
DVVVVVVVVVVVVVVVVVVPPPPPPPVDDDWDWDFLCHPPHPNHDPPDDPVNVVVVVVVVVVVVVVQVVVLVVVCVVDDDPPPDPDRPPDDDPDQRIWTWDFDFAAPDPPGFIDTHRDDPPDDDDDFAAPCCPPPPHHDDDDPGDHHDQVRGPPRDDDD

Radius of gyration: 26.11 Å; chains: 1; bounding box: 46×48×86 Å

Secondary structure (DSSP, 8-state):
-HHHHHHHHHHHHHHHHHHT-------S----EEETTSTTSTT--TT--HHHHHHHHHHHHHHHHHHHHHHHHHHHHS---TT-------------EEEEEE-S--SSSSPPEEEEE--TT-S-----BGGGGSTT--PPP-SSPPB-GGG-TT-----

pLDDT: mean 81.56, std 14.82, range [46.56, 95.75]

Sequence (159 aa):
MANIVTFLCLYILSSTLLLSRITMANPGLSIQLIHCDSPESPLYQPNLTQSHRTQKLVLLSKAHAMRLTKDLHSKYINNSNANVVRAKIDYQKDSIYMAQVSIGTFRRTPPISYFLDVDTGSGIIWIQCQECRNPGHHCFYQRQPLFPSLESLSYKTCL

InterPro domains:
  IPR021109 Aspartic peptidase domain superfamily [G3DSA:2.40.70.10] (69-159)
  IPR021109 Aspartic peptidase domain superfamily [SSF50630] (62-157)
  IPR032861 Xylanase inhibitor, N-terminal [PF14543] (97-157)
  IPR033121 Peptidase family A1 domain [PS51767] (97-159)
  IPR051708 Plant Aspartic Proteinase A1 [PTHR47967] (13-157)